Protein AF-A0A6G3TVD5-F1 (afdb_monomer)

Solvent-accessible surface area (backbone atoms only — not comparable to full-atom values): 4366 Å² total; per-residue (Å²): 137,83,82,80,76,77,80,81,74,59,63,68,62,49,53,52,51,44,72,71,61,70,63,53,68,68,37,54,52,50,19,48,53,27,45,75,72,68,35,58,67,59,16,35,50,50,66,74,42,87,73,98,72,54,68,72,57,49,36,70,77,68,46,61,76,78,78,81,115

Organism: NCBI:txid2706093

pLDDT: mean 81.97, std 15.26, range [45.12, 98.5]

Mean predicted aligned error: 10.63 Å

Sequence (69 aa):
MHPPAAHGNSLPSYWQRVRAYAVPPSMIETATARRRAGDWAGACAAAHIDVDLRPRALARSHGRDLADR

Foldseek 3Di:
DDDPDDDPDPVVVVVVVCVVPVQDPQLVVQLVVCVVVVNNVSSCVSVVHDDPDDVVVCCVVPNCPVVVD

Radius of gyration: 21.0 Å; Cα contacts (8 Å, |Δi|>4): 29; chains: 1; bounding box: 34×47×59 Å

Structure (mmCIF, N/CA/C/O backbone):
data_AF-A0A6G3TVD5-F1
#
_entry.id   AF-A0A6G3TVD5-F1
#
loop_
_atom_site.group_PDB
_atom_site.id
_atom_site.type_symbol
_atom_site.label_atom_id
_atom_site.label_alt_id
_atom_site.label_comp_id
_atom_site.label_asym_id
_atom_site.label_entity_id
_atom_site.label_seq_id
_atom_site.pdbx_PDB_ins_code
_atom_site.Cartn_x
_atom_site.Cartn_y
_atom_site.Cartn_z
_atom_site.occupancy
_atom_site.B_iso_or_equiv
_atom_site.auth_seq_id
_atom_site.auth_comp_id
_atom_site.auth_asym_id
_atom_site.auth_atom_id
_atom_site.pdbx_PDB_model_num
ATOM 1 N N . MET A 1 1 ? 17.979 -39.176 -35.395 1.00 45.12 1 MET A N 1
ATOM 2 C CA . MET A 1 1 ? 18.202 -37.773 -34.988 1.00 45.12 1 MET A CA 1
ATOM 3 C C . MET A 1 1 ? 17.387 -37.537 -33.725 1.00 45.12 1 MET A C 1
ATOM 5 O O . MET A 1 1 ? 16.169 -37.492 -33.807 1.00 45.12 1 MET A O 1
ATOM 9 N N . HIS A 1 2 ? 18.028 -37.551 -32.557 1.00 47.22 2 HIS A N 1
ATOM 10 C CA . HIS A 1 2 ? 17.351 -37.331 -31.274 1.00 47.22 2 HIS A CA 1
ATOM 11 C C . HIS A 1 2 ? 17.063 -35.825 -31.120 1.00 47.22 2 HIS A C 1
ATOM 13 O O . HIS A 1 2 ? 17.989 -35.040 -31.335 1.00 47.22 2 HIS A O 1
ATOM 19 N N . PRO A 1 3 ? 15.838 -35.391 -30.775 1.00 52.38 3 PRO A N 1
ATOM 20 C CA . PRO A 1 3 ? 15.596 -33.990 -30.448 1.00 52.38 3 PRO A CA 1
ATOM 21 C C . PRO A 1 3 ? 16.357 -33.630 -29.157 1.00 52.38 3 PRO A C 1
ATOM 23 O O . PRO A 1 3 ? 16.334 -34.423 -28.209 1.00 52.38 3 PRO A O 1
ATOM 26 N N . PRO A 1 4 ? 17.053 -32.477 -29.097 1.00 54.41 4 PRO A N 1
ATOM 27 C CA . PRO A 1 4 ? 17.728 -32.047 -27.881 1.00 54.41 4 PRO A CA 1
ATOM 28 C C . PRO A 1 4 ? 16.698 -31.791 -26.777 1.00 54.41 4 PRO A C 1
ATOM 30 O O . PRO A 1 4 ? 15.654 -31.178 -27.009 1.00 54.41 4 PRO A O 1
ATOM 33 N N . ALA A 1 5 ? 16.999 -32.310 -25.586 1.00 53.53 5 ALA A N 1
ATOM 34 C CA . ALA A 1 5 ? 16.155 -32.230 -24.405 1.00 53.53 5 ALA A CA 1
ATOM 35 C C . ALA A 1 5 ? 15.713 -30.786 -24.126 1.00 53.53 5 ALA A C 1
ATOM 37 O O . AL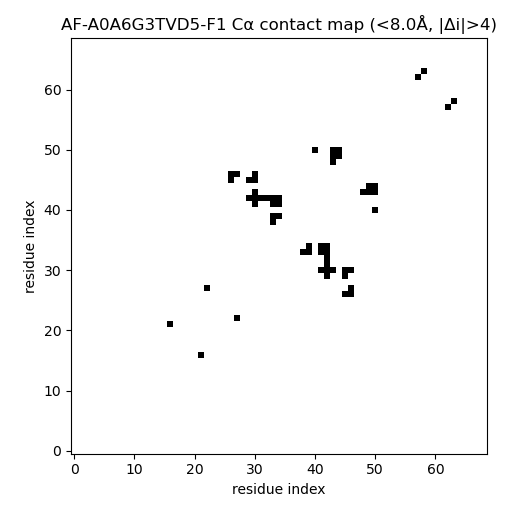A A 1 5 ? 16.506 -29.847 -24.214 1.00 53.53 5 ALA A O 1
ATOM 38 N N . ALA A 1 6 ? 14.430 -30.639 -23.786 1.00 54.72 6 ALA A N 1
ATOM 39 C CA . ALA A 1 6 ? 13.814 -29.395 -23.358 1.00 54.72 6 ALA A CA 1
ATOM 40 C C . ALA A 1 6 ? 14.713 -28.669 -22.349 1.00 54.72 6 ALA A C 1
ATOM 42 O O . ALA A 1 6 ? 15.142 -29.265 -21.363 1.00 54.72 6 ALA A O 1
ATOM 43 N N . HIS A 1 7 ? 15.000 -27.397 -22.627 1.00 56.47 7 HIS A N 1
ATOM 44 C CA . HIS A 1 7 ? 15.814 -26.517 -21.798 1.00 56.47 7 HIS A CA 1
ATOM 45 C C . HIS A 1 7 ? 15.420 -26.648 -20.321 1.00 56.47 7 HIS A C 1
ATOM 47 O O . HIS A 1 7 ? 14.386 -26.146 -19.878 1.00 56.47 7 HIS A O 1
ATOM 53 N N . GLY A 1 8 ? 16.259 -27.357 -19.568 1.00 58.62 8 GLY A N 1
ATOM 54 C CA . GLY A 1 8 ? 16.122 -27.509 -18.134 1.00 58.62 8 GLY A CA 1
ATOM 55 C C . GLY A 1 8 ? 16.230 -26.146 -17.452 1.00 58.62 8 GLY A C 1
ATOM 56 O O . GLY A 1 8 ? 17.197 -25.416 -17.645 1.00 58.62 8 GLY A O 1
ATOM 57 N N . ASN A 1 9 ? 15.239 -25.844 -16.612 1.00 60.75 9 ASN A N 1
ATOM 58 C CA . ASN A 1 9 ? 15.252 -24.797 -15.587 1.00 60.75 9 ASN A CA 1
ATOM 59 C C . ASN A 1 9 ? 15.091 -23.319 -16.026 1.00 60.75 9 ASN A C 1
ATOM 61 O O . ASN A 1 9 ? 15.726 -22.424 -15.474 1.00 60.75 9 ASN A O 1
ATOM 65 N N . SER A 1 10 ? 14.172 -23.014 -16.950 1.00 60.03 10 SER A N 1
ATOM 66 C CA . SER A 1 10 ? 13.788 -21.618 -17.272 1.00 60.03 10 SER A CA 1
ATOM 67 C C . SER A 1 10 ? 12.838 -20.954 -16.259 1.00 60.03 10 SER A C 1
ATOM 69 O O . SER 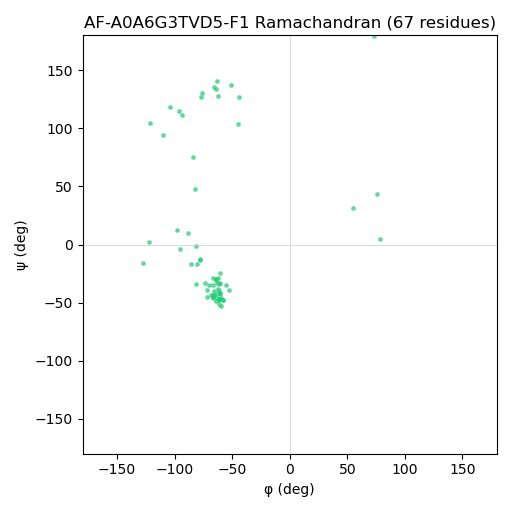A 1 10 ? 12.651 -19.740 -16.301 1.00 60.03 10 SER A O 1
ATOM 71 N N . LEU A 1 11 ? 12.225 -21.710 -15.342 1.00 63.97 11 LEU A N 1
ATOM 72 C CA . LEU A 1 11 ? 11.275 -21.162 -14.362 1.00 63.97 11 LEU A CA 1
ATOM 73 C C . LEU A 1 11 ? 11.936 -20.203 -13.348 1.00 63.97 11 LEU A C 1
ATOM 75 O O . LEU A 1 11 ? 11.383 -19.121 -13.128 1.00 63.97 11 LEU A O 1
ATOM 79 N N . PRO A 1 12 ? 13.113 -20.509 -12.755 1.00 68.88 12 PRO A N 1
ATOM 80 C CA . PRO A 1 12 ? 13.768 -19.590 -11.823 1.00 68.88 12 PRO A CA 1
ATOM 81 C C . PRO A 1 12 ? 14.188 -18.266 -12.476 1.00 68.88 12 PRO A C 1
ATOM 83 O O . PRO A 1 12 ? 13.961 -17.203 -11.895 1.00 68.88 12 PRO A O 1
ATOM 86 N N . SER A 1 13 ? 14.745 -18.310 -13.693 1.00 75.88 13 SER A N 1
ATOM 87 C CA . SER A 1 13 ? 15.163 -17.110 -14.433 1.00 75.88 13 SER A CA 1
ATOM 88 C C . SER A 1 13 ? 13.969 -16.284 -14.924 1.00 75.88 13 SER A C 1
ATOM 90 O O . SER A 1 13 ? 14.009 -15.054 -14.887 1.00 75.88 13 SER A O 1
ATOM 92 N N . TYR A 1 14 ? 12.865 -16.935 -15.302 1.00 80.62 14 TYR A N 1
ATOM 93 C CA . TYR A 1 14 ? 11.607 -16.269 -15.634 1.00 80.62 14 TYR A CA 1
ATOM 94 C C . TYR A 1 14 ? 11.059 -15.456 -14.450 1.00 80.62 14 TYR A C 1
ATOM 96 O O . TYR A 1 14 ? 10.850 -14.248 -14.578 1.00 80.62 14 TYR A O 1
ATOM 104 N N . TRP A 1 15 ? 10.907 -16.074 -13.273 1.00 82.44 15 TRP A N 1
ATOM 105 C CA . TRP A 1 15 ? 10.366 -15.393 -12.090 1.00 82.44 15 TRP A CA 1
ATOM 106 C C . TRP A 1 15 ? 11.278 -14.290 -11.540 1.00 82.44 15 TRP A C 1
ATOM 108 O O . TRP A 1 15 ? 10.779 -13.315 -10.979 1.00 82.44 15 TRP A O 1
ATOM 118 N N . GLN A 1 16 ? 12.599 -14.399 -11.713 1.00 81.25 16 GLN A N 1
ATOM 119 C CA . GLN A 1 16 ? 13.529 -13.312 -11.386 1.00 81.25 16 GLN A CA 1
ATOM 120 C C . GLN A 1 16 ? 13.251 -12.056 -12.219 1.00 81.25 16 GLN A C 1
ATOM 122 O O . GLN A 1 16 ? 13.135 -10.971 -11.653 1.00 81.25 16 GLN A O 1
ATOM 127 N N . ARG A 1 17 ? 13.072 -12.196 -13.540 1.00 83.38 17 ARG A N 1
ATOM 128 C CA . ARG A 1 17 ? 12.728 -11.055 -14.404 1.00 83.38 17 ARG A CA 1
ATOM 129 C C . ARG A 1 17 ? 11.345 -10.493 -14.094 1.00 83.38 17 ARG A C 1
ATOM 131 O O . ARG A 1 17 ? 11.185 -9.280 -14.073 1.00 83.38 17 ARG A O 1
ATOM 138 N N . VAL A 1 18 ? 10.360 -11.354 -13.831 1.00 83.38 18 VAL A N 1
ATOM 139 C CA . VAL A 1 18 ? 9.015 -10.911 -13.428 1.00 83.38 18 VAL A CA 1
ATOM 140 C C . VAL A 1 18 ? 9.101 -10.060 -12.161 1.00 83.38 18 VAL A C 1
ATOM 142 O O . VAL A 1 18 ? 8.590 -8.950 -12.150 1.00 83.38 18 VAL A O 1
ATOM 145 N N . ARG A 1 19 ? 9.829 -10.497 -11.125 1.00 75.81 19 ARG A N 1
ATOM 146 C CA . ARG A 1 19 ? 10.023 -9.678 -9.914 1.00 75.81 19 ARG A CA 1
ATOM 147 C C . ARG A 1 19 ? 10.744 -8.353 -10.182 1.00 75.81 19 ARG A C 1
ATOM 149 O O . ARG A 1 19 ? 10.436 -7.375 -9.515 1.00 75.81 19 ARG A O 1
ATOM 156 N N . ALA A 1 20 ? 11.680 -8.323 -11.130 1.00 78.62 20 ALA A N 1
ATOM 157 C CA . ALA A 1 20 ? 12.439 -7.117 -11.456 1.00 78.62 20 ALA A CA 1
ATOM 158 C C . ALA A 1 20 ? 11.625 -6.068 -12.237 1.00 78.62 20 ALA A C 1
ATOM 160 O O . ALA A 1 20 ? 11.867 -4.878 -12.065 1.00 78.62 20 ALA A O 1
ATOM 161 N N . TYR A 1 21 ? 10.683 -6.493 -13.088 1.00 81.62 21 TYR A N 1
ATOM 162 C CA . TYR A 1 21 ? 10.050 -5.600 -14.071 1.00 81.62 21 TYR A CA 1
ATOM 163 C C . TYR A 1 21 ? 8.519 -5.580 -14.059 1.00 81.62 21 TYR A C 1
ATOM 165 O O . TYR A 1 21 ? 7.930 -4.675 -14.639 1.00 81.62 21 TYR A O 1
ATOM 173 N N . ALA A 1 22 ? 7.850 -6.555 -13.436 1.00 86.38 22 ALA A N 1
ATOM 174 C CA . ALA A 1 22 ? 6.386 -6.619 -13.446 1.00 86.38 22 ALA A CA 1
ATOM 175 C C . ALA A 1 22 ? 5.731 -5.634 -12.472 1.00 86.38 22 ALA A C 1
ATOM 177 O O . ALA A 1 22 ? 4.524 -5.433 -12.549 1.00 86.38 22 ALA A O 1
ATOM 178 N N . VAL A 1 23 ? 6.507 -5.029 -11.567 1.00 88.50 23 VAL A N 1
ATOM 179 C CA . VAL A 1 23 ? 6.022 -3.979 -10.670 1.00 88.50 23 VAL A CA 1
ATOM 180 C C . VAL A 1 23 ? 6.304 -2.621 -11.320 1.00 88.50 23 VAL A C 1
ATOM 182 O O . VAL A 1 23 ? 7.470 -2.238 -11.428 1.00 88.50 23 VAL A O 1
ATOM 185 N N . PRO A 1 24 ? 5.278 -1.867 -11.753 1.00 91.06 24 PRO A N 1
ATOM 186 C CA . PRO A 1 24 ? 5.481 -0.542 -12.326 1.00 91.06 24 PRO A CA 1
ATOM 187 C C . PRO A 1 24 ? 6.087 0.423 -11.292 1.00 91.06 24 PRO A C 1
ATOM 189 O O . PRO A 1 24 ? 5.645 0.416 -10.139 1.00 91.06 24 PRO A O 1
ATOM 192 N N . PRO A 1 25 ? 7.025 1.314 -11.668 1.00 91.44 25 PRO A N 1
ATOM 193 C CA . PRO A 1 25 ? 7.560 2.329 -10.754 1.00 91.44 25 PRO A CA 1
ATOM 194 C C . PRO A 1 25 ? 6.472 3.167 -10.067 1.00 91.44 25 PRO A C 1
ATOM 196 O O . PRO A 1 25 ? 6.526 3.383 -8.858 1.00 91.44 25 PRO A O 1
ATOM 199 N N . SER A 1 26 ? 5.414 3.525 -10.800 1.00 94.25 26 SER A N 1
ATOM 200 C CA . SER A 1 26 ? 4.264 4.266 -10.265 1.00 94.25 26 SER A CA 1
ATOM 201 C C . SER A 1 26 ? 3.535 3.531 -9.132 1.00 94.25 26 SER A C 1
ATOM 203 O O . SER A 1 26 ? 3.042 4.171 -8.201 1.00 94.25 26 SER A O 1
ATOM 205 N N . MET A 1 27 ? 3.489 2.193 -9.169 1.00 95.62 27 MET A N 1
ATOM 206 C CA . MET A 1 27 ? 2.928 1.373 -8.092 1.00 95.62 27 MET A CA 1
ATOM 207 C C . MET A 1 27 ? 3.785 1.485 -6.829 1.00 95.62 27 MET A C 1
ATOM 209 O O . MET A 1 27 ? 3.252 1.715 -5.743 1.00 95.62 27 MET A O 1
ATOM 213 N N . ILE A 1 28 ? 5.111 1.381 -6.974 1.00 94.31 28 ILE A N 1
ATOM 214 C CA . ILE A 1 28 ? 6.065 1.494 -5.860 1.00 94.31 28 ILE A CA 1
ATOM 215 C C . ILE A 1 28 ? 5.962 2.876 -5.217 1.00 94.31 28 ILE A C 1
ATOM 217 O O . ILE A 1 28 ? 5.870 2.984 -3.992 1.00 94.31 28 ILE A O 1
ATOM 221 N N . GLU A 1 29 ? 5.958 3.926 -6.033 1.00 97.44 29 GLU A N 1
ATOM 222 C CA . GLU A 1 29 ? 5.864 5.314 -5.583 1.00 97.44 29 GLU A CA 1
ATOM 223 C C . GLU A 1 29 ? 4.553 5.571 -4.837 1.00 97.44 29 GLU A C 1
ATOM 225 O O . GLU A 1 29 ? 4.574 6.039 -3.695 1.00 97.44 29 GLU A O 1
ATOM 230 N N . THR A 1 3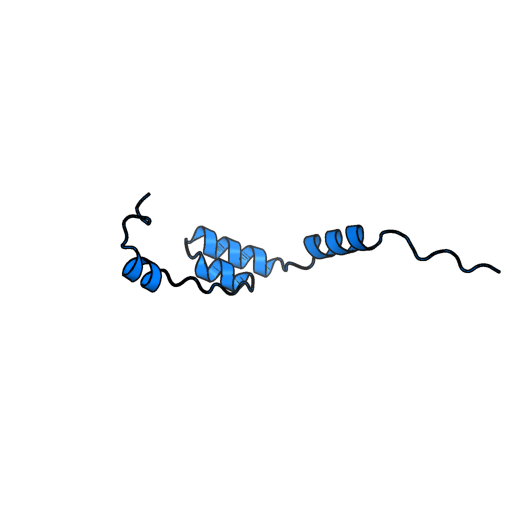0 ? 3.420 5.189 -5.432 1.00 98.06 30 THR A N 1
ATOM 231 C CA . THR A 1 30 ? 2.093 5.411 -4.842 1.00 98.06 30 THR A CA 1
ATOM 232 C C . THR A 1 30 ? 1.933 4.639 -3.535 1.00 98.06 30 THR A C 1
ATOM 234 O O . THR A 1 30 ? 1.559 5.222 -2.514 1.00 98.06 30 THR A O 1
ATOM 237 N N . ALA A 1 31 ? 2.269 3.345 -3.523 1.00 97.81 31 ALA A N 1
ATOM 238 C CA . ALA A 1 31 ? 2.189 2.523 -2.319 1.00 97.81 31 ALA A CA 1
ATOM 239 C C . ALA A 1 31 ? 3.130 3.040 -1.214 1.00 97.81 31 ALA A C 1
ATOM 241 O O . ALA A 1 31 ? 2.764 3.074 -0.037 1.00 97.81 31 ALA A O 1
ATOM 242 N N . THR A 1 32 ? 4.328 3.511 -1.579 1.00 97.62 32 THR A N 1
ATOM 243 C CA . THR A 1 32 ? 5.292 4.085 -0.628 1.00 97.62 32 THR A CA 1
ATOM 244 C C . THR A 1 32 ? 4.800 5.396 -0.028 1.00 97.62 32 THR A C 1
ATOM 246 O O . THR A 1 32 ? 4.920 5.584 1.185 1.00 97.62 32 THR A O 1
ATOM 249 N N . ALA A 1 33 ? 4.235 6.291 -0.840 1.00 98.50 33 ALA A N 1
ATOM 250 C CA . ALA A 1 33 ? 3.668 7.552 -0.372 1.00 98.50 33 ALA A CA 1
ATOM 251 C C . ALA A 1 33 ? 2.532 7.309 0.636 1.00 98.50 33 ALA A C 1
ATOM 253 O O . ALA A 1 33 ? 2.539 7.881 1.725 1.00 98.50 33 ALA A O 1
ATOM 254 N N . ARG A 1 34 ? 1.616 6.383 0.321 1.00 98.06 34 ARG A N 1
ATOM 255 C CA . ARG A 1 34 ? 0.505 5.981 1.201 1.00 98.06 34 ARG A CA 1
ATOM 256 C C . ARG A 1 34 ? 0.995 5.397 2.524 1.00 98.06 34 ARG A C 1
ATOM 258 O O . ARG A 1 34 ? 0.573 5.843 3.587 1.00 98.06 34 ARG A O 1
ATOM 265 N N . ARG A 1 35 ? 1.967 4.481 2.470 1.00 97.12 35 ARG A N 1
ATOM 266 C CA . ARG A 1 35 ? 2.578 3.893 3.670 1.00 97.12 35 ARG A CA 1
ATOM 267 C C . ARG A 1 35 ? 3.246 4.948 4.554 1.00 97.12 35 ARG A C 1
ATOM 269 O O . ARG A 1 35 ? 3.081 4.906 5.767 1.00 97.12 35 ARG A O 1
ATOM 276 N N . ARG A 1 36 ? 3.980 5.903 3.966 1.00 98.12 36 ARG A N 1
ATOM 277 C CA . ARG A 1 36 ? 4.602 7.018 4.708 1.00 98.12 36 ARG A CA 1
ATOM 278 C C . ARG A 1 36 ? 3.571 7.939 5.364 1.00 98.12 36 ARG A C 1
ATOM 280 O O . ARG A 1 36 ? 3.863 8.501 6.410 1.00 98.12 36 ARG A O 1
A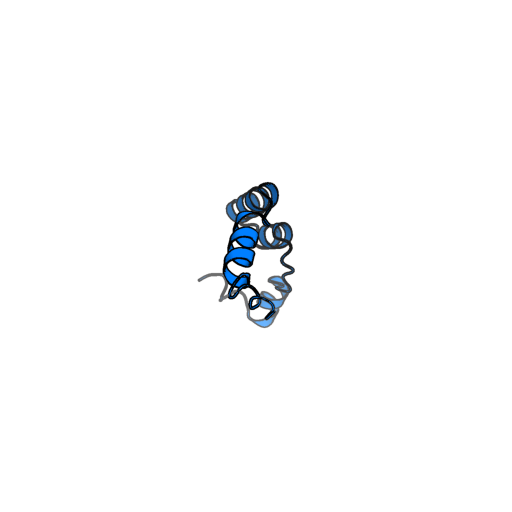TOM 287 N N . ALA A 1 37 ? 2.382 8.060 4.779 1.00 97.75 37 ALA A N 1
ATOM 288 C CA . ALA A 1 37 ? 1.262 8.803 5.349 1.00 97.75 37 ALA A CA 1
ATOM 289 C C . ALA A 1 37 ? 0.465 8.017 6.414 1.00 97.75 37 ALA A C 1
ATOM 291 O O . ALA A 1 37 ? -0.501 8.547 6.954 1.00 97.75 37 ALA A O 1
ATOM 292 N N . GLY A 1 38 ? 0.829 6.760 6.706 1.00 95.69 38 GLY A N 1
ATOM 293 C CA . GLY A 1 38 ? 0.092 5.889 7.632 1.00 95.69 38 GLY A CA 1
ATOM 294 C C . GLY A 1 38 ? -1.180 5.261 7.042 1.00 95.69 38 GLY A C 1
ATOM 295 O O . GLY A 1 38 ? -1.903 4.555 7.741 1.00 95.69 38 GLY A O 1
ATOM 296 N N . ASP A 1 39 ? -1.448 5.470 5.751 1.00 94.56 39 ASP A N 1
ATOM 297 C CA . ASP A 1 39 ? -2.594 4.907 5.033 1.00 94.56 39 ASP A CA 1
ATOM 298 C C . ASP A 1 39 ? -2.272 3.485 4.550 1.00 94.56 39 ASP A C 1
ATOM 300 O O . ASP A 1 39 ? -1.956 3.245 3.380 1.00 94.56 39 ASP A O 1
ATOM 304 N N .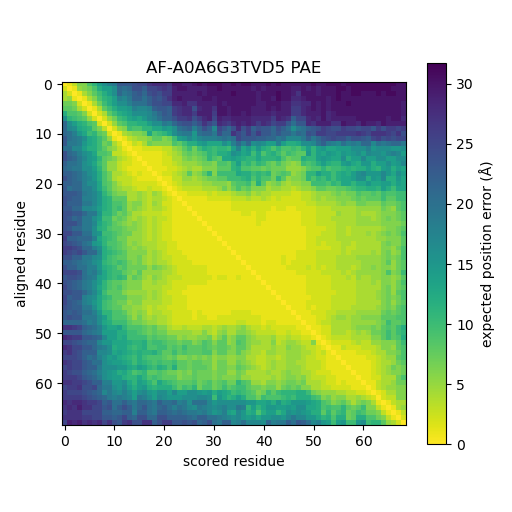 TRP A 1 40 ? -2.292 2.529 5.484 1.00 93.88 40 TRP A N 1
ATOM 305 C CA . TRP A 1 40 ? -1.958 1.131 5.196 1.00 93.88 40 TRP A CA 1
ATOM 306 C C . TRP A 1 40 ? -2.915 0.513 4.163 1.00 93.88 40 TRP A C 1
ATOM 308 O O . TRP A 1 40 ? -2.467 -0.191 3.259 1.00 93.88 40 TRP A O 1
ATOM 318 N N . ALA A 1 41 ? -4.213 0.820 4.249 1.00 94.06 41 ALA A N 1
ATOM 319 C CA . ALA A 1 41 ? -5.225 0.283 3.344 1.00 94.06 41 ALA A CA 1
ATOM 320 C C . ALA A 1 41 ? -5.048 0.842 1.925 1.00 94.06 41 ALA A C 1
ATOM 322 O O . ALA A 1 41 ? -5.060 0.086 0.952 1.00 94.06 41 ALA A O 1
ATOM 323 N N . GLY A 1 42 ? -4.801 2.150 1.798 1.00 95.25 42 GLY A N 1
ATOM 324 C CA . GLY A 1 42 ? -4.502 2.782 0.516 1.00 95.25 42 GLY A CA 1
ATOM 325 C C . GLY A 1 42 ? -3.207 2.269 -0.119 1.00 95.25 42 GLY A C 1
ATOM 326 O O . GLY A 1 42 ? -3.134 2.153 -1.342 1.00 95.25 42 GLY A O 1
ATOM 327 N N . ALA A 1 43 ? -2.201 1.905 0.682 1.00 97.19 43 ALA A N 1
ATOM 328 C CA . ALA A 1 43 ? -0.980 1.279 0.177 1.00 97.19 43 ALA A CA 1
ATOM 329 C C . ALA A 1 43 ? -1.245 -0.118 -0.413 1.00 97.19 43 ALA A C 1
ATOM 331 O O . ALA A 1 43 ? -0.749 -0.419 -1.499 1.00 97.19 43 ALA A O 1
ATOM 332 N N . CYS A 1 44 ? -2.055 -0.945 0.257 1.00 95.62 44 CYS A N 1
ATOM 333 C CA . CYS A 1 44 ? -2.461 -2.257 -0.256 1.00 95.62 44 CYS A CA 1
ATOM 334 C C . CYS A 1 44 ? -3.272 -2.137 -1.552 1.00 95.62 44 CYS A C 1
ATOM 336 O O . CYS A 1 44 ? -2.953 -2.804 -2.535 1.00 95.62 44 CYS A O 1
ATOM 338 N N . ALA A 1 45 ? -4.244 -1.223 -1.593 1.00 95.38 45 AL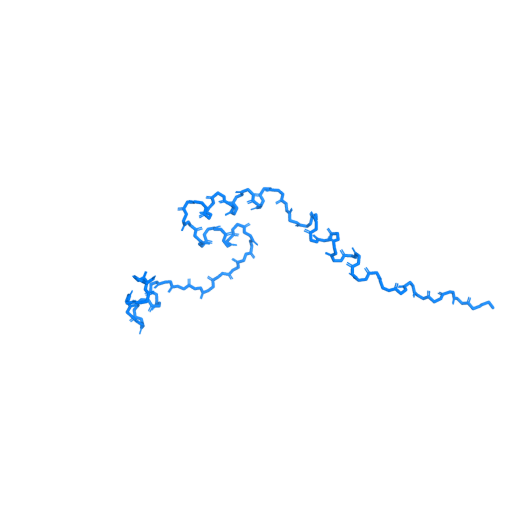A A N 1
AT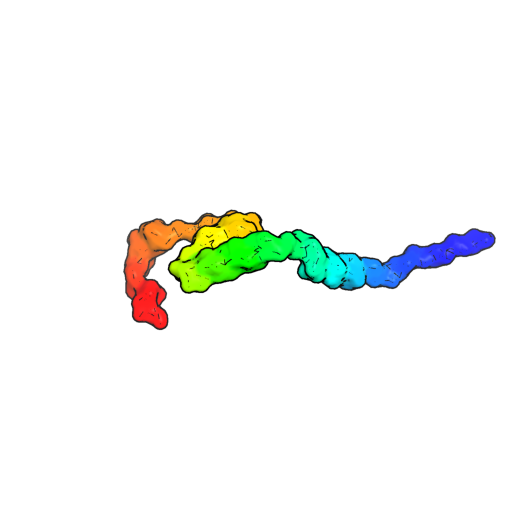OM 339 C CA . ALA A 1 45 ? -5.047 -0.980 -2.787 1.00 95.38 45 ALA A CA 1
ATOM 340 C C . ALA A 1 45 ? -4.189 -0.528 -3.985 1.00 95.38 45 ALA A C 1
ATOM 342 O O . ALA A 1 45 ? -4.370 -1.020 -5.098 1.00 95.38 45 ALA A O 1
ATOM 343 N N . ALA A 1 46 ? -3.211 0.358 -3.758 1.00 96.75 46 ALA A N 1
ATOM 344 C CA . ALA A 1 46 ? -2.270 0.794 -4.792 1.00 96.75 46 ALA A CA 1
ATOM 345 C C . ALA A 1 46 ? -1.414 -0.358 -5.348 1.00 96.75 46 ALA A C 1
ATOM 347 O O . ALA A 1 46 ? -1.026 -0.317 -6.511 1.00 96.75 46 ALA A O 1
ATOM 348 N N . ALA A 1 47 ? -1.150 -1.387 -4.539 1.00 94.94 47 ALA A N 1
ATOM 349 C CA . ALA A 1 47 ? -0.438 -2.600 -4.937 1.00 94.94 47 ALA A CA 1
ATOM 350 C C . ALA A 1 47 ? -1.358 -3.697 -5.515 1.00 94.94 47 ALA A C 1
ATOM 352 O O . ALA A 1 47 ? -0.914 -4.829 -5.691 1.00 94.94 47 ALA A O 1
ATOM 353 N N . HIS A 1 48 ? -2.631 -3.385 -5.789 1.00 93.56 48 HIS A N 1
ATOM 354 C CA . HIS A 1 48 ? -3.661 -4.347 -6.207 1.00 93.56 48 HIS A CA 1
ATOM 355 C C . HIS A 1 48 ? -3.836 -5.526 -5.239 1.00 93.56 48 HIS A C 1
ATOM 357 O O . HIS A 1 48 ? -4.181 -6.635 -5.644 1.00 93.56 48 HIS A O 1
ATOM 363 N N . ILE A 1 49 ? -3.613 -5.276 -3.949 1.00 93.81 49 ILE A N 1
ATOM 364 C CA . ILE A 1 49 ? -3.903 -6.223 -2.881 1.00 93.81 49 ILE A CA 1
ATOM 365 C C . ILE A 1 49 ? -5.269 -5.875 -2.305 1.00 93.81 49 ILE A C 1
ATOM 367 O O . ILE A 1 49 ? -5.449 -4.807 -1.716 1.00 93.81 49 ILE A O 1
ATOM 371 N N . ASP A 1 50 ? -6.219 -6.791 -2.474 1.00 89.94 50 ASP A N 1
ATOM 372 C CA . ASP A 1 50 ? -7.505 -6.713 -1.795 1.00 89.94 50 ASP A CA 1
ATOM 373 C C . ASP A 1 50 ? -7.341 -7.160 -0.340 1.00 89.94 50 ASP A C 1
ATOM 375 O O . ASP A 1 50 ? -6.787 -8.227 -0.059 1.00 89.94 50 ASP A O 1
ATOM 379 N N . VAL A 1 51 ? -7.784 -6.319 0.591 1.00 87.75 51 VAL A N 1
ATOM 380 C CA . VAL A 1 51 ? -7.659 -6.580 2.022 1.00 87.75 51 VAL A CA 1
ATOM 381 C C . VAL A 1 51 ? -9.041 -6.578 2.654 1.00 87.75 51 VAL A C 1
ATOM 383 O O . VAL A 1 51 ? -9.599 -5.521 2.944 1.00 87.75 51 VAL A O 1
ATOM 386 N N . ASP A 1 52 ? -9.553 -7.766 2.977 1.00 87.56 52 ASP A N 1
ATOM 387 C CA . ASP A 1 52 ? -10.773 -7.926 3.784 1.00 87.56 52 ASP A CA 1
ATOM 388 C C . ASP A 1 52 ? -10.475 -7.815 5.290 1.00 87.56 52 ASP A C 1
ATOM 390 O O . ASP A 1 52 ? -10.880 -8.634 6.114 1.00 87.56 52 ASP A O 1
ATOM 394 N N . LEU A 1 53 ? -9.717 -6.786 5.674 1.00 84.00 53 LEU A N 1
ATOM 395 C CA . LEU A 1 53 ? -9.533 -6.412 7.071 1.00 84.00 53 LEU A CA 1
ATOM 396 C C . LEU A 1 53 ? -10.379 -5.176 7.346 1.00 84.00 53 LEU A C 1
ATOM 398 O O . LEU A 1 53 ? -10.151 -4.105 6.786 1.00 84.00 53 LEU A O 1
ATOM 402 N N . ARG A 1 54 ? -11.346 -5.308 8.259 1.00 86.25 54 ARG A N 1
ATOM 403 C CA . ARG A 1 54 ? -12.211 -4.203 8.692 1.00 86.25 54 ARG A CA 1
ATOM 404 C C . ARG A 1 54 ? -11.883 -3.813 10.135 1.00 86.25 54 ARG A C 1
ATOM 406 O O . ARG A 1 54 ? -12.487 -4.373 11.052 1.00 86.25 54 ARG A O 1
ATOM 413 N N . PRO A 1 55 ? -11.014 -2.810 10.377 1.00 82.00 55 PRO A N 1
ATOM 414 C CA . PRO A 1 55 ? -10.607 -2.417 11.731 1.00 82.00 55 PRO A CA 1
ATOM 415 C C . PRO A 1 55 ? -11.782 -2.074 12.653 1.00 82.00 55 PRO A C 1
ATOM 417 O O . PRO A 1 55 ? -11.772 -2.404 13.833 1.00 82.00 55 PRO A O 1
ATOM 420 N N . ARG A 1 56 ? -12.854 -1.479 12.108 1.00 83.19 56 ARG A N 1
ATOM 421 C CA . ARG A 1 56 ? -14.084 -1.202 12.869 1.00 83.19 56 ARG A CA 1
ATOM 422 C C . ARG A 1 56 ? -14.825 -2.467 13.302 1.00 83.19 56 ARG A C 1
ATOM 424 O O . ARG A 1 56 ? -15.473 -2.455 14.340 1.00 83.19 56 ARG A O 1
ATOM 431 N N . ALA A 1 57 ? -14.807 -3.527 12.495 1.00 86.81 57 ALA A N 1
ATOM 432 C CA . ALA A 1 57 ? -15.399 -4.804 12.888 1.00 86.81 57 ALA A CA 1
ATOM 433 C C . ALA A 1 57 ? -14.537 -5.471 13.961 1.00 86.81 57 ALA A C 1
ATOM 435 O O . ALA A 1 57 ? -15.065 -5.859 14.996 1.00 86.81 57 ALA A O 1
ATOM 436 N N . LEU A 1 58 ? -13.217 -5.475 13.761 1.00 85.75 58 LEU A N 1
ATOM 437 C CA . LEU A 1 58 ? -12.263 -6.026 14.717 1.00 85.75 58 LEU A CA 1
ATOM 438 C C . LEU A 1 58 ? -12.376 -5.349 16.092 1.00 85.75 58 LEU A C 1
ATOM 440 O O . LEU A 1 58 ? -1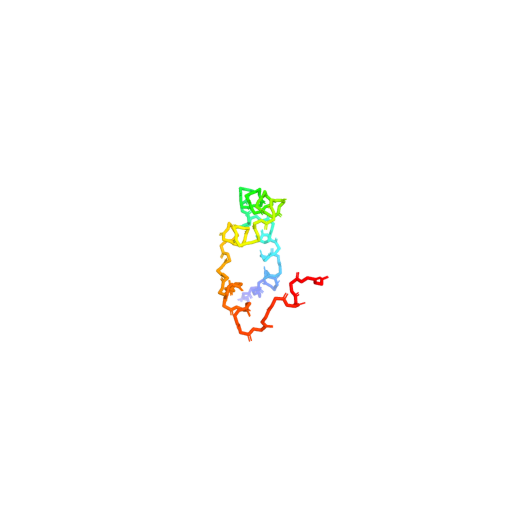2.531 -6.033 17.096 1.00 85.75 58 LEU A O 1
ATOM 444 N N . ALA A 1 59 ? -12.415 -4.014 16.129 1.00 86.94 59 ALA A N 1
ATOM 445 C CA . ALA A 1 59 ? -12.554 -3.253 17.370 1.00 86.94 59 ALA A CA 1
ATOM 446 C C . ALA A 1 59 ? -13.892 -3.499 18.089 1.00 86.94 59 ALA A C 1
ATOM 448 O O . ALA A 1 59 ? -13.950 -3.430 19.313 1.00 86.94 59 ALA A O 1
ATOM 449 N N . ARG A 1 60 ? -14.973 -3.787 17.347 1.00 87.56 60 ARG A N 1
ATOM 450 C CA . ARG A 1 60 ? -16.268 -4.162 17.944 1.00 87.56 60 ARG A CA 1
ATOM 451 C C . ARG A 1 60 ? -16.233 -5.561 18.552 1.00 87.56 60 ARG A C 1
ATOM 453 O O . ARG A 1 60 ? -16.837 -5.764 19.595 1.00 87.56 60 ARG A O 1
ATOM 460 N N . SER A 1 61 ? -15.562 -6.506 17.898 1.00 89.00 61 SER A N 1
ATOM 461 C CA . SER A 1 61 ? -15.514 -7.906 18.333 1.00 89.00 61 SER A CA 1
ATOM 462 C C . SER A 1 61 ? -14.483 -8.169 19.432 1.00 89.00 61 SER A C 1
ATOM 464 O O . SER A 1 61 ? -14.719 -9.019 20.282 1.00 89.00 61 SER A O 1
ATOM 466 N N . HIS A 1 62 ? -13.354 -7.456 19.424 1.00 85.31 62 HIS A N 1
ATOM 467 C CA . HIS A 1 62 ? -12.198 -7.751 20.282 1.00 85.31 62 HIS A CA 1
ATOM 468 C C . HIS A 1 62 ? -11.775 -6.585 21.189 1.00 85.31 62 HIS A C 1
ATOM 470 O O . HIS A 1 62 ? -10.801 -6.710 21.926 1.00 85.31 62 HIS A O 1
ATOM 476 N N . GLY A 1 63 ? -12.492 -5.455 21.162 1.00 82.62 63 GLY A N 1
ATOM 477 C CA . GLY A 1 63 ? -12.079 -4.237 21.861 1.00 82.62 63 GLY A CA 1
ATOM 478 C C . GLY A 1 63 ? -10.899 -3.533 21.176 1.00 82.62 63 GLY A C 1
ATOM 479 O O . GLY A 1 63 ? -10.413 -3.962 20.129 1.00 82.62 63 GLY A O 1
ATOM 480 N N . ARG A 1 64 ? -10.458 -2.401 21.739 1.00 79.50 64 ARG A N 1
ATOM 481 C CA . ARG A 1 64 ? -9.328 -1.604 21.212 1.00 79.50 64 ARG A CA 1
ATOM 482 C C . ARG A 1 64 ? -7.988 -1.914 21.878 1.00 79.50 64 ARG A C 1
ATOM 484 O O . ARG A 1 64 ? -6.976 -1.404 21.427 1.00 79.50 64 ARG A O 1
ATOM 491 N N . ASP A 1 65 ? -7.984 -2.784 22.880 1.00 73.50 65 ASP A N 1
ATOM 492 C CA . ASP A 1 65 ? -6.834 -3.040 23.758 1.00 73.50 65 ASP A CA 1
ATOM 493 C C 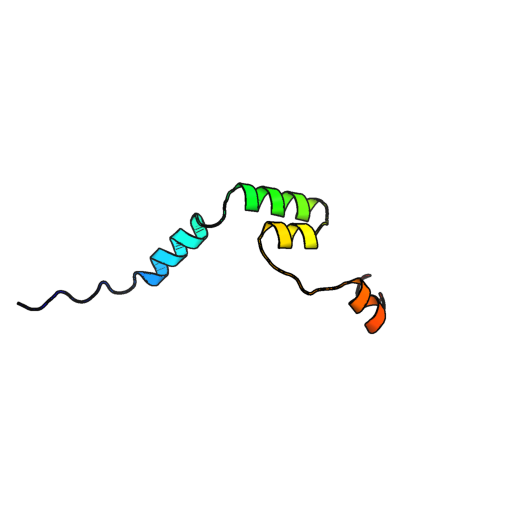. ASP A 1 65 ? -5.593 -3.563 23.008 1.00 73.50 65 ASP A C 1
ATOM 495 O O . ASP A 1 65 ? -4.458 -3.372 23.430 1.00 73.50 65 ASP A O 1
ATOM 499 N N . LEU A 1 66 ? -5.803 -4.195 21.848 1.00 64.94 66 LEU A N 1
ATOM 500 C CA . LEU A 1 66 ? -4.735 -4.663 20.961 1.00 64.94 66 LEU A CA 1
ATOM 501 C C . LEU A 1 66 ? -4.141 -3.569 20.059 1.00 64.94 66 LEU A C 1
ATOM 503 O O . LEU A 1 66 ? -3.079 -3.793 19.492 1.00 64.94 66 LEU A O 1
ATOM 507 N N . ALA A 1 67 ? -4.816 -2.428 19.887 1.00 60.28 67 ALA A N 1
ATOM 508 C CA . ALA A 1 67 ? -4.359 -1.331 19.030 1.00 60.28 67 ALA A CA 1
ATOM 509 C C . ALA A 1 67 ? -3.397 -0.360 19.740 1.00 60.28 67 ALA A C 1
ATOM 511 O O . ALA A 1 67 ? -2.704 0.388 19.056 1.00 60.28 67 ALA A O 1
ATOM 512 N N . ASP A 1 68 ? -3.347 -0.386 21.076 1.00 58.38 68 ASP A N 1
ATOM 513 C CA . ASP A 1 68 ? -2.537 0.519 21.908 1.00 58.38 68 ASP A CA 1
ATOM 514 C C . ASP A 1 68 ? -1.188 -0.104 22.358 1.00 58.38 68 ASP A C 1
ATOM 516 O O . ASP A 1 68 ? -0.515 0.440 23.236 1.00 58.38 68 ASP A O 1
ATOM 520 N N . ARG A 1 69 ? -0.783 -1.243 21.773 1.00 53.06 69 ARG A N 1
ATOM 521 C CA . ARG A 1 69 ? 0.515 -1.917 21.991 1.00 53.06 69 ARG A CA 1
ATOM 522 C C . ARG A 1 69 ? 1.427 -1.781 20.779 1.00 53.06 69 ARG A C 1
ATOM 524 O O . ARG A 1 69 ? 2.644 -1.610 21.003 1.00 53.06 69 ARG A O 1
#

Secondary structure (DSSP, 8-state):
-PPPP--TTHHHHHHHHHHHHSS-HHHHHHHHHHHHTT-HHHHHHHTT------HHHHHHHH-STTT--